Protein AF-A0AAE1KRI6-F1 (afdb_monomer_lite)

Sequence (121 aa):
MTTRDVNLKIRLTDNIQLLESKLSTSHEREKNYAELRAVEAIKSNPKFFYKYVREKAKIRSTIGPLKVNEELVGDTGRVCEILQAQYDSVVSKPLPDDVLRGLDGGTGASVHHELMDVIFN

Radius of gyration: 27.68 Å; chains: 1; bounding box: 65×66×45 Å

pLDDT: mean 81.13, std 17.6, range [37.12, 97.94]

Structure (mmCIF, N/CA/C/O backbone):
data_AF-A0AAE1KRI6-F1
#
_entry.id   AF-A0AAE1KRI6-F1
#
loop_
_atom_site.group_PDB
_atom_site.id
_atom_site.type_symbol
_atom_site.label_atom_id
_atom_site.label_alt_id
_atom_site.label_comp_id
_atom_site.label_asym_id
_atom_site.label_entity_id
_atom_site.label_seq_id
_atom_site.pdbx_PDB_ins_code
_atom_site.Cartn_x
_atom_site.Cartn_y
_atom_site.Cartn_z
_atom_site.occupancy
_atom_site.B_iso_or_equiv
_atom_site.auth_seq_id
_atom_site.auth_comp_id
_atom_site.auth_asym_id
_atom_site.auth_atom_id
_atom_site.pdbx_PDB_model_num
ATOM 1 N N . MET A 1 1 ? 23.719 18.165 -23.599 1.00 57.16 1 MET A N 1
ATOM 2 C CA . MET A 1 1 ? 22.846 18.419 -22.430 1.00 57.16 1 MET A CA 1
ATOM 3 C C . MET A 1 1 ? 23.577 19.358 -21.492 1.00 57.16 1 MET A C 1
ATOM 5 O O . MET A 1 1 ? 24.741 19.108 -21.207 1.00 57.16 1 MET A O 1
ATOM 9 N N . THR A 1 2 ? 22.945 20.452 -21.079 1.00 78.00 2 THR A N 1
ATOM 10 C CA . THR A 1 2 ? 23.587 21.508 -20.281 1.00 78.00 2 THR A CA 1
ATOM 11 C C . THR A 1 2 ? 23.550 21.135 -18.797 1.00 78.00 2 THR A C 1
ATOM 13 O O . THR A 1 2 ? 22.580 20.533 -18.340 1.00 78.00 2 THR A O 1
ATOM 16 N N . THR A 1 3 ? 24.541 21.542 -17.999 1.00 81.56 3 THR A N 1
ATOM 17 C CA . THR A 1 3 ? 24.566 21.330 -16.532 1.00 81.56 3 THR A CA 1
ATOM 18 C C . THR A 1 3 ? 23.287 21.822 -15.838 1.00 81.56 3 THR A C 1
ATOM 20 O O . THR A 1 3 ? 22.841 21.256 -14.840 1.00 81.56 3 THR A O 1
ATOM 23 N N . ARG A 1 4 ? 22.643 22.853 -16.395 1.00 84.44 4 ARG A N 1
ATOM 24 C CA . ARG A 1 4 ? 21.348 23.373 -15.938 1.00 84.44 4 ARG A CA 1
ATOM 25 C C . ARG A 1 4 ? 20.212 22.349 -16.069 1.00 84.44 4 ARG A C 1
ATOM 27 O O . ARG A 1 4 ? 19.402 22.235 -15.152 1.00 84.44 4 ARG A O 1
ATOM 34 N N . ASP A 1 5 ? 20.179 21.601 -17.168 1.00 86.94 5 ASP A N 1
ATOM 35 C CA . ASP A 1 5 ? 19.119 20.631 -17.471 1.00 86.94 5 ASP A CA 1
ATOM 36 C C . ASP A 1 5 ? 19.206 19.419 -16.537 1.00 86.94 5 ASP A C 1
ATOM 38 O O . ASP A 1 5 ? 18.193 18.938 -16.028 1.00 86.94 5 ASP A O 1
ATOM 42 N N . VAL A 1 6 ? 20.432 18.979 -16.230 1.00 91.19 6 VAL A N 1
ATOM 43 C CA . VAL A 1 6 ? 20.692 17.880 -15.286 1.00 91.19 6 VAL A CA 1
ATOM 44 C C . VAL A 1 6 ? 20.226 18.249 -13.875 1.00 91.19 6 VAL A C 1
ATOM 46 O O . VAL A 1 6 ? 19.485 17.490 -13.254 1.00 91.19 6 VAL A O 1
ATOM 49 N N . ASN A 1 7 ? 20.571 19.445 -13.389 1.00 91.31 7 ASN A N 1
ATOM 50 C CA . ASN A 1 7 ? 20.147 19.913 -12.064 1.00 91.31 7 ASN A CA 1
ATOM 51 C C . ASN A 1 7 ? 18.626 20.095 -11.951 1.00 91.31 7 ASN A C 1
ATOM 53 O O . ASN A 1 7 ? 18.039 19.852 -10.897 1.00 91.31 7 ASN A O 1
ATOM 57 N N . LEU A 1 8 ? 17.965 20.527 -13.029 1.00 93.88 8 LEU A N 1
ATOM 58 C CA . LEU A 1 8 ? 16.508 20.629 -13.058 1.00 93.88 8 LEU A CA 1
ATOM 59 C C . LEU A 1 8 ? 15.853 19.244 -12.968 1.00 93.88 8 LEU A C 1
ATOM 61 O O . LEU A 1 8 ? 14.931 19.070 -12.172 1.00 93.88 8 LEU A O 1
ATOM 65 N N . LYS A 1 9 ? 16.368 18.259 -13.713 1.00 93.81 9 LYS A N 1
ATOM 66 C CA . LYS A 1 9 ? 15.887 16.873 -13.659 1.00 93.81 9 LYS A CA 1
ATOM 67 C C . LYS A 1 9 ? 16.049 16.257 -12.266 1.00 93.81 9 LYS A C 1
ATOM 69 O O . LYS A 1 9 ? 15.107 15.631 -11.785 1.00 93.81 9 LYS A O 1
ATOM 74 N N . ILE A 1 10 ? 17.196 16.463 -11.615 1.00 94.94 10 ILE A N 1
ATOM 75 C CA . ILE A 1 10 ? 17.446 15.981 -10.245 1.00 94.94 10 ILE A CA 1
ATOM 76 C C . ILE A 1 10 ? 16.401 16.563 -9.288 1.00 94.94 10 ILE A C 1
ATOM 78 O O . ILE A 1 10 ? 15.645 15.811 -8.687 1.00 94.94 10 ILE A O 1
ATOM 82 N N . ARG A 1 11 ? 16.238 17.894 -9.261 1.00 95.56 11 ARG A N 1
ATOM 83 C CA . ARG A 1 11 ? 15.250 18.546 -8.381 1.00 95.56 11 ARG A CA 1
ATOM 84 C C . ARG A 1 11 ? 13.820 18.071 -8.617 1.00 95.56 11 ARG A C 1
ATOM 86 O O . ARG A 1 11 ? 13.051 17.966 -7.667 1.00 95.56 11 ARG A O 1
ATOM 93 N N . LEU A 1 12 ? 13.427 17.842 -9.868 1.00 96.38 12 LEU A N 1
ATOM 94 C CA . LEU A 1 12 ? 12.092 17.326 -10.178 1.00 96.38 12 LEU A CA 1
ATOM 95 C C . LEU A 1 12 ? 11.914 15.900 -9.655 1.00 96.38 12 LEU A C 1
ATOM 97 O O . LEU A 1 12 ? 10.884 15.600 -9.060 1.00 96.38 12 LEU A O 1
ATOM 101 N N . THR A 1 13 ? 12.931 15.057 -9.828 1.00 96.31 13 THR A N 1
ATOM 102 C CA . THR A 1 13 ? 12.921 13.670 -9.347 1.00 96.31 13 THR A CA 1
ATOM 103 C C . THR A 1 13 ? 12.827 13.629 -7.821 1.00 96.31 13 THR A C 1
ATOM 105 O O . THR A 1 13 ? 11.960 12.939 -7.290 1.00 96.31 13 THR A O 1
ATOM 108 N N . ASP A 1 14 ? 13.616 14.449 -7.122 1.00 97.25 14 ASP A N 1
ATOM 109 C CA . ASP A 1 14 ? 13.582 14.548 -5.657 1.00 97.25 14 ASP A CA 1
ATOM 110 C C . ASP A 1 14 ? 12.209 15.015 -5.149 1.00 97.25 14 ASP A C 1
ATOM 112 O O . ASP A 1 14 ? 11.683 14.498 -4.163 1.00 97.25 14 ASP A O 1
ATOM 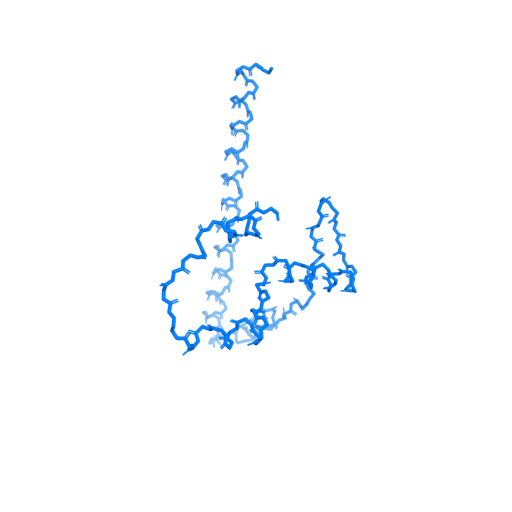116 N N . ASN A 1 15 ? 11.587 15.979 -5.839 1.00 97.56 15 ASN A N 1
ATOM 117 C CA . ASN A 1 15 ? 10.248 16.449 -5.483 1.00 97.56 15 ASN A CA 1
ATOM 118 C C . ASN A 1 15 ? 9.181 15.371 -5.688 1.00 97.56 15 ASN A C 1
ATOM 120 O O . ASN A 1 15 ? 8.286 15.252 -4.852 1.00 97.56 15 ASN A O 1
ATOM 124 N N . ILE A 1 16 ? 9.267 14.589 -6.768 1.00 97.62 16 ILE A N 1
ATOM 125 C CA . ILE A 1 16 ? 8.353 13.466 -7.011 1.00 97.62 16 ILE A CA 1
ATOM 126 C C . ILE A 1 16 ? 8.483 12.446 -5.880 1.00 97.62 16 ILE A C 1
ATOM 128 O O . ILE A 1 16 ? 7.486 12.142 -5.230 1.00 97.62 16 ILE A O 1
ATOM 132 N N . GLN A 1 17 ? 9.706 12.014 -5.565 1.00 96.56 17 GLN A N 1
ATOM 133 C CA . GLN A 1 17 ? 9.959 11.049 -4.491 1.00 96.56 17 GLN A CA 1
ATOM 134 C C . GLN A 1 17 ? 9.456 11.552 -3.130 1.00 96.56 17 GLN A C 1
ATOM 136 O O . GLN A 1 17 ? 8.830 10.814 -2.365 1.00 96.56 17 GLN A O 1
ATOM 141 N N . LEU A 1 18 ? 9.676 12.834 -2.828 1.00 97.56 18 LEU A N 1
ATOM 142 C CA . LEU A 1 18 ? 9.178 13.456 -1.604 1.00 97.56 18 LEU A CA 1
ATOM 143 C C . LEU A 1 18 ? 7.643 13.465 -1.542 1.00 97.56 18 LEU A C 1
ATOM 145 O O . LEU A 1 18 ? 7.066 13.228 -0.478 1.00 97.56 18 LEU A O 1
ATOM 149 N N . LEU A 1 19 ? 6.973 13.770 -2.653 1.00 97.88 19 LEU A N 1
ATOM 150 C CA . LEU A 1 19 ? 5.511 13.779 -2.721 1.00 97.88 19 LEU A CA 1
ATOM 151 C C . LEU A 1 19 ? 4.929 12.370 -2.601 1.00 97.88 19 LEU A C 1
ATOM 153 O O . LEU A 1 19 ? 3.966 12.186 -1.859 1.00 97.88 19 LEU A O 1
ATOM 157 N N . GLU A 1 20 ? 5.532 11.385 -3.262 1.00 97.50 20 GLU A N 1
ATOM 158 C CA . GLU A 1 20 ? 5.149 9.974 -3.157 1.00 97.50 20 GLU A CA 1
ATOM 159 C C . GLU A 1 20 ? 5.263 9.476 -1.713 1.00 97.50 20 GLU A C 1
ATOM 161 O O . GLU A 1 20 ? 4.319 8.889 -1.178 1.00 97.50 20 GLU A O 1
ATOM 166 N N . SER A 1 21 ? 6.373 9.797 -1.042 1.00 97.31 21 SER A N 1
ATOM 167 C CA . SER A 1 21 ? 6.583 9.477 0.372 1.00 97.31 21 SER A CA 1
ATOM 168 C C . SER A 1 21 ? 5.496 10.099 1.259 1.00 97.31 21 SER A C 1
ATOM 170 O O . SER A 1 21 ? 4.828 9.395 2.021 1.00 97.31 21 SER A O 1
ATOM 172 N N . LYS A 1 22 ? 5.229 11.403 1.099 1.00 97.94 22 LYS A N 1
ATOM 173 C CA . LYS A 1 22 ? 4.172 12.108 1.847 1.00 97.94 22 LYS A CA 1
ATOM 174 C C . LYS A 1 22 ? 2.788 11.508 1.608 1.00 97.94 22 LYS A C 1
ATOM 176 O O . LYS A 1 22 ? 1.997 11.408 2.550 1.00 97.94 22 LYS A O 1
ATOM 181 N N . LEU A 1 23 ? 2.488 11.125 0.369 1.00 97.50 23 LEU A N 1
ATOM 182 C CA . LEU A 1 23 ? 1.220 10.505 0.004 1.00 97.50 23 LEU A CA 1
ATOM 183 C C . LEU A 1 23 ? 1.069 9.134 0.672 1.00 97.50 23 LEU A C 1
ATOM 185 O O . LEU A 1 23 ? 0.027 8.868 1.276 1.00 97.50 23 LEU A O 1
ATOM 189 N N . SER A 1 24 ? 2.123 8.312 0.653 1.00 96.69 24 SER A N 1
ATOM 190 C CA . SER A 1 24 ? 2.145 7.016 1.342 1.00 96.69 24 SER A CA 1
ATOM 191 C C . SER A 1 24 ? 1.862 7.176 2.836 1.00 96.69 24 SER A C 1
ATOM 193 O O . SER A 1 24 ? 0.910 6.590 3.356 1.00 96.69 24 SER A O 1
ATOM 195 N N . THR A 1 25 ? 2.600 8.060 3.515 1.00 97.88 25 THR A N 1
ATOM 196 C CA . THR A 1 25 ? 2.395 8.334 4.945 1.00 97.88 25 THR A CA 1
ATOM 197 C C . THR A 1 25 ? 0.997 8.886 5.233 1.00 97.88 25 THR A C 1
ATOM 199 O O . THR A 1 25 ? 0.409 8.607 6.278 1.00 97.88 25 THR A O 1
ATOM 202 N N . SER A 1 26 ? 0.424 9.686 4.330 1.00 97.88 26 SER A N 1
ATOM 203 C CA . SER A 1 26 ? -0.950 10.171 4.482 1.00 97.88 26 SER A CA 1
ATOM 204 C C . SER A 1 26 ? -1.960 9.024 4.458 1.00 97.88 26 SER A C 1
ATOM 206 O O . SER A 1 26 ? -2.821 8.955 5.336 1.00 97.88 26 SER A O 1
ATOM 208 N N . HIS A 1 27 ? -1.826 8.097 3.509 1.00 96.56 27 HIS A N 1
ATOM 209 C CA . HIS A 1 27 ? -2.697 6.927 3.422 1.00 96.56 27 HIS A CA 1
ATOM 210 C C . HIS A 1 27 ? -2.537 5.976 4.607 1.00 96.56 27 HIS A C 1
ATOM 212 O O . HIS A 1 27 ? -3.526 5.417 5.077 1.00 96.56 27 HIS A O 1
ATOM 218 N N . GLU A 1 28 ? -1.320 5.788 5.114 1.00 96.88 28 GLU A N 1
ATOM 219 C CA . GLU A 1 28 ? -1.085 5.003 6.331 1.00 96.88 28 GLU A CA 1
ATOM 220 C C . GLU A 1 28 ? -1.777 5.628 7.542 1.00 96.88 28 GLU A C 1
ATOM 222 O O . GLU A 1 28 ? -2.502 4.942 8.262 1.00 96.88 28 GLU A O 1
ATOM 227 N N . ARG A 1 29 ? -1.640 6.946 7.728 1.00 97.62 29 ARG A N 1
ATOM 228 C CA . ARG A 1 29 ? -2.327 7.661 8.813 1.00 97.62 29 ARG A CA 1
ATOM 229 C C . ARG A 1 29 ? -3.843 7.536 8.718 1.00 97.62 29 ARG A C 1
ATOM 231 O O . ARG A 1 29 ? -4.492 7.294 9.731 1.00 97.62 29 ARG A O 1
ATOM 238 N N . GLU A 1 30 ? -4.407 7.674 7.522 1.00 96.06 30 GLU A N 1
ATOM 239 C CA . GLU A 1 30 ? -5.845 7.514 7.294 1.00 96.06 30 GLU A CA 1
ATOM 240 C C . GLU A 1 30 ? -6.322 6.092 7.630 1.00 96.06 30 GLU A C 1
ATOM 242 O O . GLU A 1 30 ? -7.321 5.925 8.334 1.00 96.06 30 GLU A O 1
ATOM 247 N N . LYS A 1 31 ? -5.584 5.066 7.182 1.00 94.00 31 LYS A N 1
ATOM 248 C CA . LYS A 1 31 ? -5.876 3.659 7.500 1.00 94.00 31 LYS A CA 1
ATOM 249 C C . LYS A 1 31 ? -5.858 3.415 9.008 1.00 94.00 31 LYS A C 1
ATOM 251 O O . LYS A 1 31 ? -6.831 2.870 9.530 1.00 94.00 31 LYS A O 1
ATOM 256 N N . ASN A 1 32 ? -4.808 3.874 9.690 1.00 96.56 32 ASN A N 1
ATOM 257 C CA . ASN A 1 32 ? -4.649 3.715 11.135 1.00 96.56 32 ASN A CA 1
ATOM 258 C C . ASN A 1 32 ? -5.761 4.438 11.901 1.00 96.56 32 ASN A C 1
ATOM 260 O O . ASN A 1 32 ? -6.337 3.885 12.833 1.00 96.56 32 ASN A O 1
ATOM 264 N N . TYR A 1 33 ? -6.113 5.656 11.487 1.00 96.62 33 TYR A N 1
ATOM 265 C CA . TYR A 1 33 ? -7.203 6.411 12.101 1.00 96.62 33 TYR A CA 1
ATOM 266 C C . TYR A 1 33 ? -8.555 5.700 11.961 1.00 96.62 33 TYR A C 1
ATOM 268 O O . TYR A 1 33 ? -9.319 5.607 12.925 1.00 96.62 33 TYR A O 1
ATOM 276 N N . ALA A 1 34 ? -8.853 5.183 10.766 1.00 93.56 34 ALA A N 1
ATOM 277 C CA . ALA A 1 34 ? -10.084 4.442 10.516 1.00 93.56 34 ALA A CA 1
ATOM 278 C C . ALA A 1 34 ? -10.151 3.146 11.339 1.00 93.56 34 ALA A C 1
ATOM 280 O O . ALA A 1 34 ? -11.212 2.814 11.869 1.00 93.56 34 ALA A O 1
ATOM 281 N N . GLU A 1 35 ? -9.025 2.441 11.467 1.00 94.81 35 GLU A N 1
ATOM 282 C CA . GLU A 1 35 ? -8.911 1.234 12.287 1.00 94.81 35 GLU A CA 1
ATOM 283 C C . GLU A 1 35 ? -9.126 1.531 13.774 1.00 94.81 35 GLU A C 1
ATOM 285 O O . GLU A 1 35 ? -9.985 0.910 14.400 1.00 94.81 35 GLU A O 1
ATOM 290 N N . LEU A 1 36 ? -8.432 2.536 14.319 1.00 95.94 36 LEU A N 1
ATOM 291 C CA . LEU A 1 36 ? -8.575 2.953 15.717 1.00 95.94 36 LEU A CA 1
ATOM 292 C C . LEU A 1 36 ? -10.021 3.328 16.043 1.00 95.94 36 LEU A C 1
ATOM 294 O O . LEU A 1 36 ? -10.586 2.806 17.003 1.00 95.94 36 LEU A O 1
ATOM 298 N N . ARG A 1 37 ? -10.669 4.134 15.191 1.00 94.88 37 ARG A N 1
ATOM 299 C CA . ARG A 1 37 ? -12.096 4.450 15.352 1.00 94.88 37 ARG A CA 1
ATOM 300 C C . ARG A 1 37 ? -12.975 3.203 15.365 1.00 94.88 37 ARG A C 1
ATOM 302 O O . ARG A 1 37 ? -13.951 3.157 16.110 1.00 94.88 37 ARG A O 1
ATOM 309 N N . ALA A 1 38 ? -12.693 2.222 14.509 1.00 94.44 38 ALA A N 1
ATOM 310 C CA . ALA A 1 38 ? -13.477 0.993 14.453 1.00 94.44 38 ALA A CA 1
ATOM 311 C C . ALA A 1 38 ? -13.322 0.173 15.740 1.00 94.44 38 ALA A C 1
ATOM 313 O O . ALA A 1 38 ? -14.320 -0.329 16.261 1.00 94.44 38 ALA A O 1
ATOM 314 N N . VAL A 1 39 ? -12.101 0.086 16.272 1.00 94.69 39 VAL A N 1
ATOM 315 C CA . VAL A 1 39 ? -11.799 -0.601 17.536 1.00 94.69 39 VAL A CA 1
ATOM 316 C C . VAL A 1 39 ? -12.457 0.107 18.720 1.00 94.69 39 VAL A C 1
ATOM 318 O O . VAL A 1 39 ? -13.116 -0.542 19.528 1.00 94.69 39 VAL A O 1
ATOM 321 N N . GLU A 1 40 ? -12.357 1.433 18.805 1.00 94.56 40 GLU A N 1
ATOM 322 C CA . GLU A 1 40 ? -13.004 2.224 19.860 1.00 94.56 40 GLU A CA 1
ATOM 323 C C . GLU A 1 40 ? -14.532 2.073 19.831 1.00 94.56 40 GLU A C 1
ATOM 325 O O . GLU A 1 40 ? -15.181 1.921 20.870 1.00 94.56 40 GLU A O 1
ATOM 330 N N . ALA A 1 41 ? -15.116 2.047 18.630 1.00 93.25 41 ALA A N 1
ATOM 331 C CA . ALA A 1 41 ? -16.551 1.894 18.436 1.00 93.25 41 ALA A CA 1
ATOM 332 C C . ALA A 1 41 ? -17.063 0.464 18.673 1.00 93.25 41 ALA A C 1
ATOM 334 O O . ALA A 1 41 ? -18.277 0.273 18.693 1.00 93.25 41 ALA A O 1
ATOM 335 N N . ILE A 1 42 ? -16.208 -0.549 18.874 1.00 93.19 42 ILE A N 1
ATOM 336 C CA . ILE A 1 42 ? -16.657 -1.952 18.942 1.00 93.19 42 ILE A CA 1
ATOM 337 C C . ILE A 1 42 ? -17.658 -2.199 20.077 1.00 93.19 42 ILE A C 1
ATOM 339 O O . ILE A 1 42 ? -18.592 -2.981 19.916 1.00 93.19 42 ILE A O 1
ATOM 343 N N . LYS A 1 43 ? -17.486 -1.510 21.213 1.00 91.56 43 LYS A N 1
ATOM 344 C CA . LYS A 1 43 ? -18.335 -1.676 22.401 1.00 91.56 43 LYS A CA 1
ATOM 345 C C . LYS A 1 43 ? -19.643 -0.888 22.303 1.00 91.56 43 LYS A C 1
ATOM 347 O O . LYS A 1 43 ? -20.661 -1.351 22.800 1.00 91.56 43 LYS A O 1
ATOM 352 N N . SER A 1 44 ? -19.621 0.293 21.681 1.00 94.50 44 SER A N 1
ATOM 353 C CA . SER A 1 44 ? -20.763 1.222 21.625 1.00 94.50 44 SER A CA 1
ATOM 354 C C . SER A 1 44 ? -21.575 1.115 20.329 1.00 94.50 44 SER A C 1
ATOM 356 O O . SER A 1 44 ? -22.792 1.274 20.342 1.00 94.50 44 SER A O 1
ATOM 358 N N . ASN A 1 45 ? -20.922 0.814 19.207 1.00 93.69 45 ASN A N 1
ATOM 359 C CA . ASN A 1 45 ? -21.529 0.621 17.895 1.00 93.69 45 ASN A CA 1
ATOM 360 C C . ASN A 1 45 ? -20.860 -0.547 17.136 1.00 93.69 45 ASN A C 1
ATOM 362 O O . ASN A 1 45 ? -20.114 -0.333 16.172 1.00 93.69 45 ASN A O 1
ATOM 366 N N . PRO A 1 46 ? -21.180 -1.803 17.499 1.00 92.31 46 PRO A N 1
ATOM 367 C CA . PRO A 1 46 ? -20.601 -2.982 16.855 1.00 92.31 46 PRO A CA 1
ATOM 368 C C . PRO A 1 46 ? -20.845 -3.031 15.339 1.00 92.31 46 PRO A C 1
ATOM 370 O O . PRO A 1 46 ? -20.007 -3.528 14.589 1.00 92.31 46 PRO A O 1
ATOM 373 N N . LYS A 1 47 ? -21.973 -2.485 14.851 1.00 94.88 47 LYS A N 1
ATOM 374 C CA . LYS A 1 47 ? -22.302 -2.452 13.412 1.00 94.88 47 LYS A CA 1
ATOM 375 C C . LYS A 1 47 ? -21.248 -1.695 12.603 1.00 94.88 47 LYS A C 1
ATOM 377 O O . LYS A 1 47 ? -20.944 -2.103 11.484 1.00 94.88 47 LYS A O 1
ATOM 382 N N . PHE A 1 48 ? -20.693 -0.617 13.159 1.00 94.00 48 PHE A N 1
ATOM 383 C CA . PHE A 1 48 ? -19.627 0.148 12.515 1.00 94.00 48 PHE A CA 1
ATOM 384 C C . PHE A 1 48 ? -18.351 -0.687 12.367 1.00 94.00 48 PHE A C 1
ATOM 386 O O . PHE A 1 48 ? -17.798 -0.766 11.270 1.00 94.00 48 PHE A O 1
ATOM 393 N N . PHE A 1 49 ? -17.944 -1.382 13.431 1.00 95.31 49 PHE A N 1
ATOM 394 C CA . PHE A 1 49 ? -16.799 -2.292 13.395 1.00 95.31 49 PHE A CA 1
ATOM 395 C C . PHE A 1 49 ? -16.996 -3.417 12.369 1.00 95.31 49 PHE A C 1
ATOM 397 O O . PHE A 1 49 ? -16.149 -3.626 11.504 1.00 95.31 49 PHE A O 1
ATOM 404 N N . TYR A 1 50 ? -18.148 -4.096 12.381 1.00 94.19 50 TYR A N 1
ATOM 405 C CA . TYR A 1 50 ? -18.423 -5.165 11.415 1.00 94.19 50 TYR A CA 1
ATOM 406 C C . TYR A 1 50 ? -18.490 -4.666 9.967 1.00 94.19 50 TYR A C 1
ATOM 408 O O . TYR A 1 50 ? -18.092 -5.393 9.055 1.00 94.19 50 TYR A O 1
ATOM 416 N N . LYS A 1 51 ? -18.954 -3.430 9.735 1.00 94.19 51 LYS A N 1
ATOM 417 C CA . LYS A 1 51 ? -18.885 -2.791 8.414 1.00 94.19 51 LYS A CA 1
ATOM 418 C C . LYS A 1 51 ? -17.430 -2.607 7.975 1.00 94.19 51 LYS A C 1
ATOM 420 O O . LYS A 1 51 ? -17.093 -3.045 6.877 1.00 94.19 51 LYS A O 1
ATOM 425 N N . TYR A 1 52 ? -16.583 -2.039 8.838 1.00 93.94 52 TYR A N 1
ATOM 426 C CA . TYR A 1 52 ? -15.149 -1.875 8.577 1.00 93.94 52 TYR A CA 1
ATOM 427 C C . TYR A 1 52 ? -14.482 -3.221 8.248 1.00 93.94 52 TYR A C 1
ATOM 429 O O . TYR A 1 52 ? -13.857 -3.362 7.197 1.00 93.94 52 TYR A O 1
ATOM 437 N N . VAL A 1 53 ? -14.692 -4.249 9.080 1.00 93.00 53 VAL A N 1
ATOM 438 C CA . VAL A 1 53 ? -14.129 -5.594 8.860 1.00 93.00 53 VAL A CA 1
ATOM 439 C C . VAL A 1 53 ? -14.609 -6.191 7.539 1.00 93.00 53 VAL A C 1
ATOM 441 O O . VAL A 1 53 ? -13.799 -6.700 6.768 1.00 93.00 53 VAL A O 1
ATOM 444 N N . ARG A 1 54 ? -15.907 -6.101 7.224 1.00 92.81 54 ARG A N 1
ATOM 445 C CA . ARG A 1 54 ? -16.460 -6.633 5.968 1.00 92.81 54 ARG A CA 1
ATOM 446 C C . ARG A 1 54 ? -15.882 -5.932 4.738 1.00 92.81 54 ARG A C 1
ATOM 448 O O . ARG A 1 54 ? -15.694 -6.577 3.711 1.00 92.81 54 ARG A O 1
ATOM 455 N N . GLU A 1 55 ? -15.623 -4.631 4.811 1.00 90.31 55 GLU A N 1
ATOM 456 C CA . GLU A 1 55 ? -14.972 -3.894 3.725 1.00 90.31 55 GLU A CA 1
ATOM 457 C C . GLU A 1 55 ? -13.525 -4.354 3.517 1.00 90.31 55 GLU A C 1
ATOM 459 O O . GLU A 1 55 ? -13.106 -4.512 2.370 1.00 90.31 55 GLU A O 1
ATOM 464 N N . LYS A 1 56 ? -12.788 -4.632 4.600 1.00 88.75 56 LYS A N 1
ATOM 465 C CA . LYS A 1 56 ? -11.401 -5.124 4.544 1.00 88.75 56 LYS A CA 1
ATOM 466 C C . LYS A 1 56 ? -11.279 -6.608 4.188 1.00 88.75 56 LYS A C 1
ATOM 468 O O . LYS A 1 56 ? -10.297 -6.995 3.569 1.00 88.75 56 LYS A O 1
ATOM 473 N N . ALA A 1 57 ? -12.281 -7.420 4.514 1.00 86.75 57 ALA A N 1
ATOM 474 C CA . ALA A 1 57 ? -12.322 -8.846 4.185 1.00 86.75 57 ALA A CA 1
ATOM 475 C C . ALA A 1 57 ? -12.540 -9.124 2.686 1.00 86.75 57 ALA A C 1
ATOM 477 O O . ALA A 1 57 ? -12.347 -10.249 2.230 1.00 86.75 57 ALA A O 1
ATOM 478 N N . LYS A 1 58 ? -12.945 -8.118 1.897 1.00 83.69 58 LYS A N 1
ATOM 479 C CA . LYS A 1 58 ? -13.049 -8.240 0.439 1.00 83.69 58 LYS A CA 1
ATOM 480 C C . LYS A 1 58 ? -11.649 -8.275 -0.175 1.00 83.69 58 LYS A C 1
ATOM 482 O O . LYS A 1 58 ? -11.090 -7.237 -0.526 1.00 83.69 58 LYS A O 1
ATOM 487 N N . ILE A 1 59 ? -11.101 -9.474 -0.335 1.00 69.19 59 ILE A N 1
ATOM 488 C CA . ILE A 1 59 ? -9.883 -9.692 -1.116 1.00 69.19 59 ILE A CA 1
ATOM 489 C C . ILE A 1 59 ? -10.220 -9.398 -2.582 1.00 69.19 59 ILE A C 1
ATOM 491 O O . ILE A 1 59 ? -11.065 -10.065 -3.180 1.00 69.19 59 ILE A O 1
ATOM 495 N N . ARG A 1 60 ? -9.578 -8.384 -3.174 1.00 66.62 60 ARG A N 1
ATOM 496 C CA . ARG A 1 60 ? -9.587 -8.209 -4.632 1.00 66.62 60 ARG A CA 1
ATOM 497 C C . ARG A 1 60 ? -8.658 -9.278 -5.203 1.00 66.62 60 ARG A C 1
ATOM 499 O O . ARG A 1 60 ? -7.450 -9.097 -5.201 1.00 66.62 60 ARG A O 1
ATOM 506 N N . SER A 1 61 ? -9.221 -10.410 -5.617 1.00 59.62 61 SER A N 1
ATOM 507 C CA . SER A 1 61 ? -8.463 -11.547 -6.161 1.00 59.62 61 SER A CA 1
ATOM 508 C C . SER A 1 61 ? -7.926 -11.303 -7.572 1.00 59.62 61 SER A C 1
ATOM 510 O O . SER A 1 61 ? -7.232 -12.152 -8.120 1.00 59.62 61 SER A O 1
ATOM 512 N N . THR A 1 62 ? -8.271 -10.175 -8.192 1.00 69.44 62 THR A N 1
ATOM 513 C CA . THR A 1 62 ? -7.800 -9.843 -9.531 1.00 69.44 62 THR A CA 1
ATOM 514 C C . THR A 1 62 ? -6.344 -9.409 -9.440 1.00 69.44 62 THR A C 1
ATOM 516 O O . THR A 1 62 ? -6.046 -8.291 -9.016 1.00 69.44 62 THR A O 1
ATOM 519 N N . ILE A 1 63 ? -5.442 -10.309 -9.829 1.00 68.00 63 ILE A N 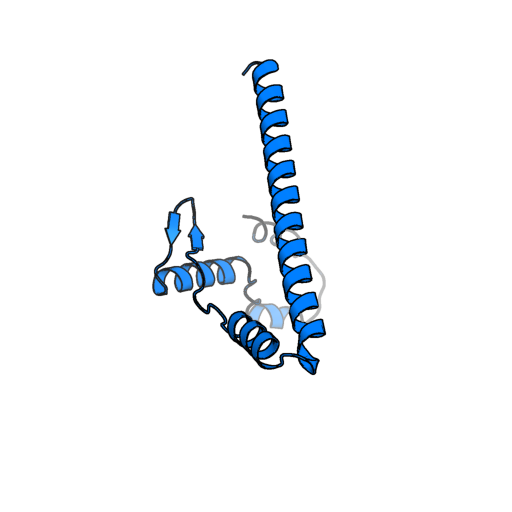1
ATOM 520 C CA . ILE A 1 63 ? -4.070 -9.950 -10.178 1.00 68.00 63 ILE A CA 1
ATOM 521 C C . ILE A 1 63 ? -4.182 -8.876 -11.266 1.00 68.00 63 ILE A C 1
ATOM 523 O O . ILE A 1 63 ? -4.862 -9.074 -12.273 1.00 68.00 63 ILE A O 1
ATOM 527 N N . GLY A 1 64 ? -3.615 -7.699 -11.005 1.00 74.50 64 GLY A N 1
ATOM 528 C CA . GLY A 1 64 ? -3.594 -6.616 -11.984 1.00 74.50 64 GLY A CA 1
ATOM 529 C C . GLY A 1 64 ? -2.781 -7.010 -13.224 1.00 74.50 64 GLY A C 1
ATOM 530 O O . GLY A 1 64 ? -1.996 -7.954 -13.161 1.00 74.50 64 GLY A O 1
ATOM 531 N N . PRO A 1 65 ? -2.945 -6.298 -14.347 1.00 82.50 65 PRO A N 1
ATOM 532 C CA . PRO A 1 65 ? -2.184 -6.581 -15.558 1.00 82.50 65 PRO A CA 1
ATOM 533 C C . PRO A 1 65 ? -0.672 -6.526 -15.294 1.00 82.50 65 PRO A C 1
ATOM 535 O O . PRO A 1 65 ? -0.188 -5.622 -14.606 1.00 82.50 65 PRO A O 1
ATOM 538 N N . LEU A 1 66 ? 0.072 -7.487 -15.844 1.00 86.12 66 LEU A N 1
ATOM 539 C CA . LEU A 1 66 ? 1.532 -7.515 -15.761 1.00 86.12 66 LEU A CA 1
ATOM 540 C C . LEU A 1 66 ? 2.131 -6.502 -16.733 1.00 86.12 66 LEU A C 1
ATOM 542 O O . LEU A 1 66 ? 1.679 -6.387 -17.867 1.00 86.12 66 LEU A O 1
ATOM 546 N N . LYS A 1 67 ? 3.177 -5.789 -16.311 1.00 87.69 67 LYS A N 1
ATOM 547 C CA . LYS A 1 67 ? 3.925 -4.899 -17.203 1.00 87.69 67 LYS A CA 1
ATOM 548 C C . LYS A 1 67 ? 5.101 -5.655 -17.821 1.00 87.69 67 LYS A C 1
ATOM 550 O O . LYS A 1 67 ? 6.020 -6.029 -17.097 1.00 87.69 67 LYS A O 1
ATOM 555 N N . VAL A 1 68 ? 5.098 -5.825 -19.140 1.00 86.50 68 VAL A N 1
ATOM 556 C CA . VAL A 1 68 ? 6.190 -6.449 -19.905 1.00 86.50 68 VAL A CA 1
ATOM 557 C C . VAL A 1 68 ? 6.612 -5.496 -21.011 1.00 86.50 68 VAL A C 1
ATOM 559 O O . VAL A 1 68 ? 5.787 -5.125 -21.831 1.00 86.50 68 VAL A O 1
ATOM 562 N N . ASN A 1 69 ? 7.885 -5.085 -21.032 1.00 83.12 69 ASN A N 1
ATOM 563 C CA . ASN A 1 69 ? 8.453 -4.225 -22.084 1.00 83.12 69 ASN A CA 1
ATOM 564 C C . ASN A 1 69 ? 7.567 -3.013 -22.444 1.00 83.12 69 ASN A C 1
ATOM 566 O O . ASN A 1 69 ? 7.357 -2.716 -23.610 1.00 83.12 69 ASN A O 1
ATOM 570 N N . GLU A 1 70 ? 7.038 -2.332 -21.420 1.00 86.56 70 GLU A N 1
ATOM 571 C CA . GLU A 1 70 ? 6.132 -1.169 -21.522 1.00 86.56 70 GLU A CA 1
ATOM 572 C C . GLU A 1 70 ? 4.664 -1.463 -21.882 1.00 86.56 70 GLU A C 1
ATOM 574 O O . GLU A 1 70 ? 3.826 -0.574 -21.731 1.00 86.56 70 GLU A O 1
ATOM 579 N N . GLU A 1 71 ? 4.315 -2.706 -22.213 1.00 88.69 71 GLU A N 1
ATOM 580 C CA . GLU A 1 71 ? 2.938 -3.157 -22.435 1.00 88.69 71 GLU A CA 1
ATOM 581 C C . GLU A 1 71 ? 2.291 -3.679 -21.139 1.00 88.69 71 GLU A C 1
ATOM 583 O O . GLU A 1 71 ? 2.939 -4.333 -20.319 1.00 88.69 71 GLU A O 1
ATOM 588 N N . LEU A 1 72 ? 0.997 -3.395 -20.947 1.00 88.31 72 LEU A N 1
ATOM 589 C CA . LEU A 1 72 ? 0.188 -3.944 -19.855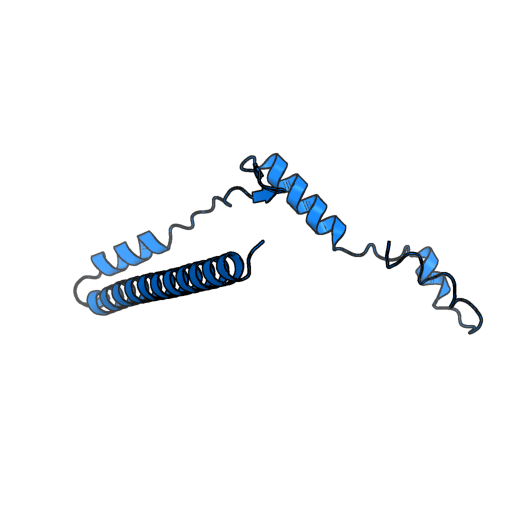 1.00 88.31 72 LEU A CA 1
ATOM 590 C C . LEU A 1 72 ? -0.602 -5.163 -20.344 1.00 88.31 72 LEU A C 1
ATOM 592 O O . LEU A 1 72 ? -1.588 -5.031 -21.065 1.00 88.31 72 LEU A O 1
ATOM 596 N N . VAL A 1 73 ? -0.202 -6.347 -19.893 1.00 86.94 73 VAL A N 1
ATOM 597 C CA . VAL A 1 73 ? -0.821 -7.629 -20.229 1.00 86.94 73 VAL A CA 1
ATOM 598 C C . VAL A 1 73 ? -1.863 -7.988 -19.172 1.00 86.94 73 VAL A C 1
ATOM 600 O O . VAL A 1 73 ? -1.523 -8.369 -18.053 1.00 86.94 73 VAL A O 1
ATOM 603 N N . GLY A 1 74 ? -3.143 -7.851 -19.523 1.00 81.69 74 GLY A N 1
ATOM 604 C CA . GLY A 1 74 ? -4.277 -8.212 -18.659 1.00 81.69 74 GLY A CA 1
ATOM 605 C C . GLY A 1 74 ? -4.912 -9.573 -18.956 1.00 81.69 74 GLY A C 1
ATOM 606 O O . GLY A 1 74 ? -5.747 -10.028 -18.177 1.00 81.69 74 GLY A O 1
ATOM 607 N N . ASP A 1 75 ? -4.541 -10.214 -20.068 1.00 85.75 75 ASP A N 1
ATOM 608 C CA . ASP A 1 75 ? -5.050 -11.539 -20.421 1.00 85.75 75 ASP A CA 1
ATOM 609 C C . ASP A 1 75 ? -4.443 -12.620 -19.519 1.00 85.75 75 ASP A C 1
ATOM 611 O O . ASP A 1 75 ? -3.226 -12.695 -19.347 1.00 85.75 75 ASP A O 1
ATOM 615 N N . THR A 1 76 ? -5.292 -13.473 -18.945 1.00 82.81 76 THR A N 1
ATOM 616 C CA . THR A 1 76 ? -4.855 -14.461 -17.946 1.00 82.81 76 THR A CA 1
ATOM 617 C C . THR A 1 76 ? -3.956 -15.535 -18.556 1.00 82.81 76 THR A C 1
ATOM 619 O O . THR A 1 76 ? -2.977 -15.922 -17.923 1.00 82.81 76 THR A O 1
ATOM 622 N N . GLY A 1 77 ? -4.241 -15.982 -19.786 1.00 87.50 77 GLY A N 1
ATOM 623 C CA . GLY A 1 77 ? -3.416 -16.981 -20.471 1.00 87.50 77 GLY A CA 1
ATOM 624 C C . GLY A 1 77 ? -2.012 -16.446 -20.726 1.00 87.50 77 GLY A C 1
ATOM 625 O O . GLY A 1 77 ? -1.020 -17.063 -20.336 1.00 87.50 77 GLY A O 1
ATOM 626 N N . ARG A 1 78 ? -1.934 -15.228 -21.265 1.00 86.56 78 ARG A N 1
ATOM 627 C CA . ARG A 1 78 ? -0.656 -14.567 -21.530 1.00 86.56 78 ARG A CA 1
ATOM 628 C C . ARG A 1 78 ? 0.143 -14.278 -20.258 1.00 86.56 78 ARG A C 1
ATOM 630 O O . ARG A 1 78 ? 1.359 -14.454 -20.248 1.00 86.56 78 ARG A O 1
ATOM 637 N N . VAL A 1 79 ? -0.526 -13.874 -19.176 1.00 86.88 79 VAL A N 1
ATOM 638 C CA . VAL A 1 79 ? 0.096 -13.696 -17.852 1.00 86.88 79 VAL A CA 1
ATOM 639 C C . VAL A 1 79 ? 0.721 -15.002 -17.354 1.00 86.88 79 VAL A C 1
ATOM 641 O O . VAL A 1 79 ? 1.857 -14.982 -16.881 1.00 86.88 79 VAL A O 1
ATOM 644 N N . CYS A 1 80 ? 0.026 -16.136 -17.492 1.00 88.88 80 CYS A N 1
ATOM 645 C CA . CYS A 1 8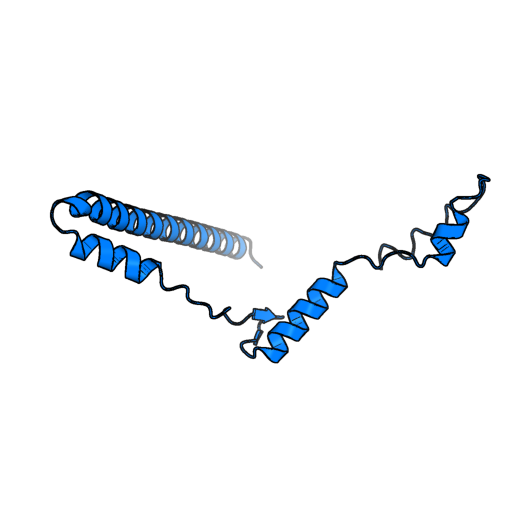0 ? 0.567 -17.442 -17.112 1.00 88.88 80 CYS A CA 1
ATOM 646 C C . CYS A 1 80 ? 1.822 -17.808 -17.916 1.00 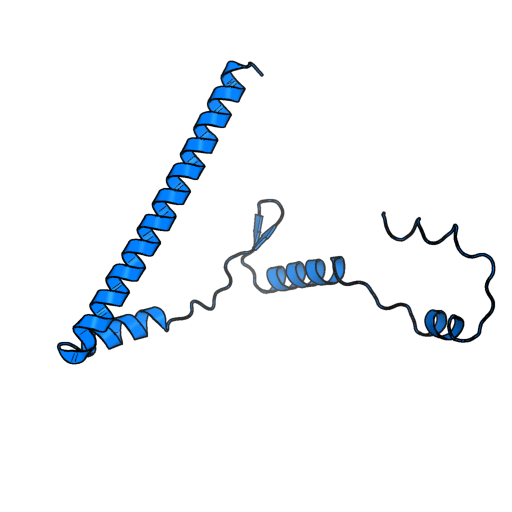88.88 80 CYS A C 1
ATOM 648 O O . CYS A 1 80 ? 2.811 -18.223 -17.317 1.00 88.88 80 CYS A O 1
ATOM 650 N N . GLU A 1 81 ? 1.811 -17.602 -19.236 1.00 92.19 81 GLU A N 1
ATOM 651 C CA . GLU A 1 81 ? 2.974 -17.860 -20.101 1.00 92.19 81 GLU A CA 1
ATOM 652 C C . GLU A 1 81 ? 4.198 -17.030 -19.686 1.00 92.19 81 GLU A C 1
ATOM 654 O O . GLU A 1 81 ? 5.309 -17.550 -19.595 1.00 92.19 81 GLU A O 1
ATOM 659 N N . ILE A 1 82 ? 3.996 -15.740 -19.394 1.00 90.56 82 ILE A N 1
ATOM 660 C CA . ILE A 1 82 ? 5.068 -14.831 -18.964 1.00 90.56 82 ILE A CA 1
ATOM 661 C C . ILE A 1 82 ? 5.666 -15.287 -17.631 1.00 90.56 82 ILE A C 1
ATOM 663 O O . ILE A 1 82 ? 6.887 -15.330 -17.485 1.00 90.56 82 ILE A O 1
ATOM 667 N N . LEU A 1 83 ? 4.818 -15.632 -16.660 1.00 89.50 83 LEU A N 1
ATOM 668 C CA . LEU A 1 83 ? 5.270 -16.089 -15.345 1.00 89.50 83 LEU A CA 1
ATOM 669 C C . LEU A 1 83 ? 6.015 -17.421 -15.433 1.00 89.50 83 LEU A C 1
ATOM 671 O O . LEU A 1 83 ? 7.025 -17.598 -14.754 1.00 89.50 83 LEU A O 1
ATOM 675 N N . GLN A 1 84 ? 5.545 -18.335 -16.282 1.00 91.50 84 GLN A N 1
ATOM 676 C CA . GLN A 1 84 ? 6.225 -19.597 -16.544 1.00 91.50 84 GLN A CA 1
ATOM 677 C C . GLN A 1 84 ? 7.614 -19.357 -17.142 1.00 91.50 84 GLN A C 1
ATOM 679 O O . GLN A 1 84 ? 8.600 -19.844 -16.598 1.00 91.50 84 GLN A O 1
ATOM 684 N N . ALA A 1 85 ? 7.708 -18.545 -18.199 1.00 89.50 85 ALA A N 1
ATOM 685 C CA . ALA A 1 85 ? 8.985 -18.218 -18.829 1.00 89.50 85 ALA A CA 1
ATOM 686 C C . ALA A 1 85 ? 9.954 -17.540 -17.849 1.00 89.50 85 ALA A C 1
ATOM 688 O O . ALA A 1 85 ? 11.143 -17.859 -17.826 1.00 89.50 85 ALA A O 1
ATOM 689 N N . GLN A 1 86 ? 9.448 -16.632 -17.007 1.00 87.94 86 GLN A N 1
ATOM 690 C CA . GLN A 1 86 ? 10.249 -16.019 -15.954 1.00 87.94 86 GLN A CA 1
ATOM 691 C C . GLN A 1 86 ? 10.782 -17.087 -14.999 1.00 87.94 86 GLN A C 1
ATOM 693 O O . GLN A 1 86 ? 11.980 -17.101 -14.735 1.00 87.94 86 GLN A O 1
ATOM 698 N N . TYR A 1 87 ? 9.925 -17.973 -14.496 1.00 88.75 87 TYR A N 1
ATOM 699 C CA . TYR A 1 87 ? 10.328 -19.023 -13.564 1.00 88.75 87 TYR A CA 1
ATOM 700 C C . TYR A 1 87 ? 11.386 -19.950 -14.172 1.00 88.75 87 TYR A C 1
ATOM 702 O O . TYR A 1 87 ? 12.440 -20.152 -13.572 1.00 88.75 87 TYR A O 1
ATOM 710 N N . ASP A 1 88 ? 11.167 -20.413 -15.400 1.00 88.50 88 ASP A N 1
ATOM 711 C CA . ASP A 1 88 ? 12.106 -21.278 -16.118 1.00 88.50 88 ASP A CA 1
ATOM 712 C C . ASP A 1 88 ? 13.462 -20.597 -16.368 1.00 88.50 88 ASP A C 1
ATOM 714 O O . ASP A 1 88 ? 14.486 -21.275 -16.432 1.00 88.50 88 ASP A O 1
ATOM 718 N N . SER A 1 89 ? 13.493 -19.264 -16.487 1.00 86.44 89 SER A N 1
ATOM 719 C CA . SER A 1 89 ? 14.737 -18.513 -16.706 1.00 86.44 89 SER A CA 1
ATOM 720 C C . SER A 1 89 ? 15.631 -18.418 -15.466 1.00 86.44 89 SER A C 1
ATOM 722 O O . SER A 1 89 ? 16.849 -18.328 -15.598 1.00 86.44 89 SER A O 1
ATOM 724 N N . VAL A 1 90 ? 15.047 -18.429 -14.263 1.00 83.44 90 VAL A N 1
ATOM 725 C CA . VAL A 1 90 ? 15.792 -18.290 -12.996 1.00 83.44 90 VAL A CA 1
ATOM 726 C C . VAL A 1 90 ? 16.011 -19.610 -12.269 1.00 83.44 90 VAL A C 1
ATOM 728 O O . VAL A 1 90 ? 16.833 -19.674 -11.354 1.00 83.44 90 VAL A O 1
ATOM 731 N N . VAL A 1 91 ? 15.286 -20.663 -12.642 1.00 81.56 91 VAL A N 1
ATOM 732 C CA . VAL A 1 91 ? 15.444 -21.984 -12.036 1.00 81.56 91 VAL A CA 1
ATOM 733 C C . VAL A 1 91 ? 16.557 -22.746 -12.746 1.00 81.56 91 VAL A C 1
ATOM 735 O O . VAL A 1 91 ? 16.500 -23.007 -13.946 1.00 81.56 91 VAL A O 1
ATOM 738 N N . SER A 1 92 ? 17.577 -23.144 -11.985 1.00 78.75 92 SER A N 1
ATOM 739 C CA . SER A 1 92 ? 18.618 -24.032 -12.488 1.00 78.75 92 SER A CA 1
ATOM 740 C C . SER A 1 92 ? 18.032 -25.411 -12.788 1.00 78.75 92 SER A C 1
ATOM 742 O O . SER A 1 92 ? 17.305 -26.001 -11.986 1.00 78.75 92 SER A O 1
ATOM 744 N N . LYS A 1 93 ? 18.361 -25.951 -13.963 1.00 75.56 93 LYS A N 1
ATOM 745 C CA . LYS A 1 93 ? 18.030 -27.338 -14.288 1.00 75.56 93 LYS A CA 1
ATOM 746 C C . LYS A 1 93 ? 18.965 -28.244 -13.486 1.00 75.56 93 LYS A C 1
ATOM 748 O O . LYS A 1 93 ? 20.178 -28.024 -13.539 1.00 75.56 93 LYS A O 1
ATOM 753 N N . PRO A 1 94 ? 18.444 -29.230 -12.735 1.00 76.56 94 PRO A N 1
ATOM 754 C CA . PRO A 1 94 ? 19.302 -30.177 -12.043 1.00 76.56 94 PRO A CA 1
ATOM 755 C C . PRO A 1 94 ? 20.179 -30.904 -13.066 1.00 76.56 94 PRO A C 1
ATOM 757 O O . PRO A 1 94 ? 19.737 -31.208 -14.177 1.00 76.56 94 PRO A O 1
ATOM 760 N N . LEU A 1 95 ? 21.435 -31.149 -12.690 1.00 74.75 95 LEU A N 1
ATOM 761 C CA . LEU A 1 95 ? 22.351 -31.945 -13.498 1.00 74.75 95 LEU A CA 1
ATOM 762 C C . LEU A 1 95 ? 21.726 -33.328 -13.735 1.00 74.75 95 LEU A C 1
ATOM 764 O O . LEU A 1 95 ? 21.198 -33.911 -12.786 1.00 74.75 95 LEU A O 1
ATOM 768 N N . PRO A 1 96 ? 21.761 -33.851 -14.971 1.00 77.62 96 PRO A N 1
ATOM 769 C CA . PRO A 1 96 ? 21.245 -35.182 -15.250 1.00 77.62 96 PRO A CA 1
ATOM 770 C C . PRO A 1 96 ? 21.996 -36.233 -14.420 1.00 77.62 96 PRO A C 1
ATOM 772 O O . PRO A 1 96 ? 23.209 -36.127 -14.226 1.00 77.62 96 PRO A O 1
ATOM 775 N N . ASP A 1 97 ? 21.275 -37.258 -13.960 1.00 66.94 97 ASP A N 1
ATOM 776 C CA . ASP A 1 97 ? 21.773 -38.306 -13.049 1.00 66.94 97 ASP A CA 1
ATOM 777 C C . ASP A 1 97 ? 23.056 -39.000 -13.540 1.00 66.94 97 ASP A C 1
ATOM 779 O O . ASP A 1 97 ? 23.853 -39.499 -12.745 1.00 66.94 97 ASP A O 1
ATOM 783 N N . ASP A 1 98 ? 23.287 -39.009 -14.851 1.00 67.56 98 ASP A N 1
ATOM 784 C CA . ASP A 1 98 ? 24.471 -39.606 -15.470 1.00 67.56 98 ASP A CA 1
ATOM 785 C C . ASP A 1 98 ? 25.754 -38.801 -15.203 1.00 67.56 98 ASP A C 1
ATOM 787 O O . ASP A 1 98 ? 26.841 -39.375 -15.175 1.00 67.56 98 ASP A O 1
ATOM 791 N N . VAL A 1 99 ? 25.632 -37.496 -14.930 1.00 62.38 99 VAL A N 1
ATOM 792 C CA . VAL A 1 99 ? 26.741 -36.630 -14.492 1.00 62.38 99 VAL A CA 1
ATOM 793 C C . VAL A 1 99 ? 26.972 -36.762 -12.983 1.00 62.38 99 VAL A C 1
ATOM 795 O O . VAL A 1 99 ? 28.116 -36.739 -12.534 1.00 62.38 99 VAL A O 1
ATOM 798 N N . LEU A 1 100 ? 25.908 -36.969 -12.199 1.00 61.22 100 LEU A N 1
ATOM 799 C CA . LEU A 1 100 ? 25.996 -37.196 -10.750 1.00 61.22 100 LEU A CA 1
ATOM 800 C C . LEU A 1 100 ? 26.642 -38.551 -10.417 1.00 61.22 100 LEU A C 1
ATOM 802 O O . LEU A 1 100 ? 27.498 -38.612 -9.540 1.00 61.22 100 LEU A O 1
ATOM 806 N N . ARG A 1 101 ? 26.344 -39.611 -11.185 1.00 59.94 101 ARG A N 1
ATOM 807 C CA . ARG A 1 101 ? 26.970 -40.942 -11.031 1.00 59.94 101 ARG A CA 1
ATOM 808 C C . ARG A 1 101 ? 28.493 -40.958 -11.217 1.00 59.94 101 ARG A C 1
ATOM 810 O O . ARG A 1 101 ? 29.141 -41.902 -10.771 1.00 59.94 101 ARG A O 1
ATOM 817 N N . GLY A 1 102 ? 29.062 -39.945 -11.873 1.00 56.38 102 GLY A N 1
ATOM 818 C CA . GLY A 1 102 ? 30.508 -39.802 -12.061 1.00 56.38 102 GLY A CA 1
ATOM 819 C C . GLY A 1 102 ? 31.247 -39.165 -10.879 1.00 56.38 102 GLY A C 1
ATOM 820 O O . GLY A 1 102 ? 32.474 -39.198 -10.861 1.00 56.38 102 GLY A O 1
ATOM 821 N N . LEU A 1 103 ? 30.537 -38.590 -9.900 1.00 56.09 103 LEU A N 1
ATOM 822 C CA . LEU A 1 103 ? 31.139 -37.844 -8.784 1.00 56.09 103 LEU A CA 1
ATOM 823 C C . LEU A 1 103 ? 31.319 -38.683 -7.507 1.00 56.09 103 LEU A C 1
ATOM 825 O O . LEU A 1 103 ? 32.066 -38.284 -6.614 1.00 56.09 103 LEU A O 1
ATOM 829 N N . ASP A 1 104 ? 30.718 -39.873 -7.454 1.00 53.88 104 ASP A N 1
ATOM 830 C CA . ASP A 1 104 ? 30.772 -40.770 -6.291 1.00 53.88 104 ASP A CA 1
ATOM 831 C C . ASP A 1 104 ? 31.972 -41.743 -6.349 1.00 53.88 104 ASP A C 1
ATOM 833 O O . ASP A 1 104 ? 32.278 -42.439 -5.378 1.00 53.88 104 ASP A O 1
ATOM 837 N N . GLY A 1 105 ? 32.676 -41.802 -7.487 1.00 49.38 105 GLY A N 1
ATOM 838 C CA . GLY A 1 105 ? 33.834 -42.667 -7.725 1.00 49.38 105 GLY A CA 1
ATOM 839 C C . GLY A 1 105 ? 35.111 -41.849 -7.890 1.00 49.38 105 GLY A C 1
ATOM 840 O O . GLY A 1 105 ? 35.390 -41.332 -8.964 1.00 49.38 105 GLY A O 1
ATOM 841 N N . GLY A 1 106 ? 35.883 -41.709 -6.813 1.00 43.00 106 GLY A N 1
ATOM 842 C CA . GLY A 1 106 ? 37.020 -40.795 -6.752 1.00 43.00 106 GLY A CA 1
ATOM 843 C C . GLY A 1 106 ? 38.097 -40.995 -7.822 1.00 43.00 106 GLY A C 1
ATOM 844 O O . GLY A 1 106 ? 38.550 -42.104 -8.074 1.00 43.00 106 GLY A O 1
ATOM 845 N N . THR A 1 107 ? 38.599 -39.890 -8.369 1.00 38.50 107 THR A N 1
ATOM 846 C CA . THR A 1 107 ? 40.037 -39.589 -8.491 1.00 38.50 107 THR A CA 1
ATOM 847 C C . THR A 1 107 ? 40.189 -38.140 -8.944 1.00 38.50 107 THR A C 1
ATOM 849 O O . THR A 1 107 ? 39.639 -37.727 -9.959 1.00 38.50 107 THR A O 1
ATOM 852 N N . GLY A 1 108 ? 40.911 -37.336 -8.162 1.00 50.00 108 GLY A N 1
ATOM 853 C CA . GLY A 1 108 ? 41.245 -35.972 -8.546 1.00 50.00 108 GLY A CA 1
ATOM 854 C C . GLY A 1 108 ? 42.247 -35.970 -9.694 1.00 50.00 108 GLY A C 1
ATOM 855 O O . GLY A 1 108 ? 43.351 -36.471 -9.522 1.00 50.00 108 GLY A O 1
ATOM 856 N N . ALA A 1 109 ? 41.867 -35.395 -10.833 1.00 46.47 109 ALA A N 1
ATOM 857 C CA . ALA A 1 109 ? 42.739 -34.660 -11.749 1.00 46.47 109 ALA A CA 1
ATOM 858 C C . ALA A 1 109 ? 41.917 -34.124 -12.935 1.00 46.47 109 ALA A C 1
ATOM 860 O O . ALA A 1 109 ? 41.207 -34.871 -13.596 1.00 46.47 109 ALA A O 1
ATOM 861 N N . SER A 1 110 ? 42.099 -32.835 -13.232 1.00 48.31 110 SER A N 1
ATOM 862 C CA . SER A 1 110 ? 41.857 -32.215 -14.545 1.00 48.31 110 SER A CA 1
ATOM 863 C C . SER A 1 110 ? 40.419 -32.086 -15.064 1.00 48.31 110 SER A C 1
ATOM 865 O O . SER A 1 110 ? 40.120 -32.595 -16.134 1.00 48.31 110 SER A O 1
ATOM 867 N N . VAL A 1 111 ? 39.569 -31.272 -14.423 1.00 49.16 111 VAL A N 1
ATOM 868 C CA . VAL A 1 111 ? 38.452 -30.607 -15.138 1.00 49.16 111 VAL A CA 1
ATOM 869 C C . VAL A 1 111 ? 38.194 -29.209 -14.553 1.00 49.16 111 VAL A C 1
ATOM 871 O O . VAL A 1 111 ? 37.168 -28.959 -13.935 1.00 49.16 111 VAL A O 1
ATOM 874 N N . HIS A 1 112 ? 39.155 -28.284 -14.666 1.00 48.50 112 HIS A N 1
ATOM 875 C CA . HIS A 1 112 ? 38.976 -26.906 -14.167 1.00 48.50 112 HIS A CA 1
ATOM 876 C C . HIS A 1 112 ? 39.050 -25.822 -15.257 1.00 48.50 112 HIS A C 1
ATOM 878 O O . HIS A 1 112 ? 39.119 -24.641 -14.928 1.00 48.50 112 HIS A O 1
ATOM 884 N N . HIS A 1 113 ? 39.011 -26.177 -16.547 1.00 43.12 113 HIS A N 1
ATOM 885 C CA . HIS A 1 113 ? 39.006 -25.160 -17.611 1.00 43.12 113 HIS A CA 1
ATOM 886 C C . HIS A 1 113 ? 37.703 -25.093 -18.428 1.00 43.12 113 HIS A C 1
ATOM 888 O O . HIS A 1 113 ? 37.386 -24.033 -18.948 1.00 43.12 113 HIS A O 1
ATOM 894 N N . GLU A 1 114 ? 36.884 -26.143 -18.502 1.00 47.66 114 GLU A N 1
ATOM 895 C CA . GLU A 1 114 ? 35.735 -26.133 -19.434 1.00 47.66 114 GLU A CA 1
ATOM 896 C C . GLU A 1 114 ? 34.387 -25.727 -18.813 1.00 47.66 114 GLU A C 1
ATOM 898 O O . GLU A 1 114 ? 33.400 -25.576 -19.523 1.00 47.66 114 GLU A O 1
ATOM 903 N N . LEU A 1 115 ? 34.319 -25.496 -17.497 1.00 47.97 115 LEU A N 1
ATOM 904 C CA . LEU A 1 115 ? 33.049 -25.219 -16.804 1.00 47.97 115 LEU A CA 1
ATOM 905 C C . LEU A 1 115 ? 32.720 -23.730 -16.609 1.00 47.97 115 LEU A C 1
ATOM 907 O O . LEU A 1 115 ? 31.634 -23.415 -16.129 1.00 47.97 115 LEU A O 1
ATOM 911 N N . MET A 1 116 ? 33.614 -22.811 -16.984 1.00 46.12 116 MET A N 1
ATOM 912 C CA . MET A 1 116 ? 33.349 -21.369 -16.847 1.00 46.12 116 MET A CA 1
ATOM 913 C C . MET A 1 116 ? 32.582 -20.771 -18.036 1.00 46.12 116 MET A C 1
ATOM 915 O O . MET A 1 116 ? 31.910 -19.758 -17.860 1.00 46.12 116 MET A O 1
ATOM 919 N N . 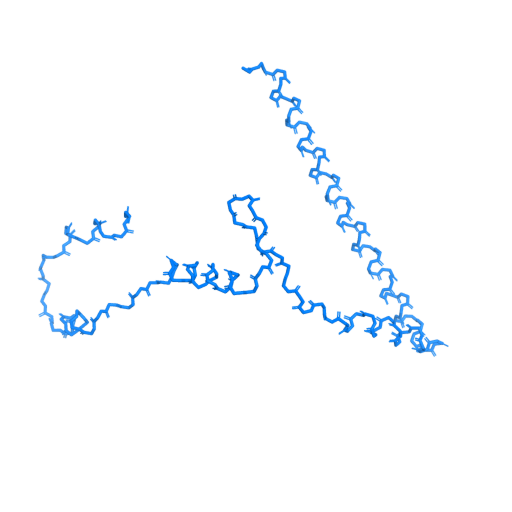ASP A 1 117 ? 32.592 -21.421 -19.204 1.00 49.25 117 ASP A N 1
ATOM 920 C CA . ASP A 1 117 ? 31.987 -20.866 -20.428 1.00 49.25 117 ASP A CA 1
ATOM 921 C C . ASP A 1 117 ? 30.477 -21.141 -20.556 1.00 49.25 117 ASP A C 1
ATOM 923 O O . ASP A 1 117 ? 29.805 -20.543 -21.391 1.00 49.25 117 ASP A O 1
ATOM 927 N N . VAL A 1 118 ? 29.913 -22.015 -19.715 1.00 53.53 118 VAL A N 1
ATOM 928 C CA . VAL A 1 118 ? 28.484 -22.391 -19.768 1.00 53.53 118 VAL A CA 1
ATOM 929 C C . VAL A 1 118 ? 27.635 -21.617 -18.751 1.00 53.53 118 VAL A C 1
ATOM 931 O O . VAL A 1 118 ? 26.415 -21.577 -18.866 1.00 53.53 118 VAL A O 1
ATOM 934 N N . ILE A 1 119 ? 28.256 -20.980 -17.753 1.00 47.12 119 ILE A N 1
ATOM 935 C CA . ILE A 1 119 ? 27.530 -20.354 -16.633 1.00 47.12 119 ILE A CA 1
ATOM 936 C C . ILE A 1 119 ? 27.258 -18.851 -16.868 1.00 47.12 119 ILE A C 1
ATOM 938 O O . ILE A 1 119 ? 26.378 -18.292 -16.218 1.00 47.12 119 ILE A O 1
ATOM 942 N N . PHE A 1 120 ? 27.945 -18.191 -17.812 1.00 44.22 120 PHE A N 1
ATOM 943 C CA . PHE A 1 120 ? 27.862 -16.731 -18.007 1.00 44.22 120 PHE A CA 1
ATOM 944 C C . PHE A 1 120 ? 27.630 -16.255 -19.454 1.00 44.22 120 PHE A C 1
ATOM 946 O O . PHE A 1 120 ? 28.141 -15.198 -19.825 1.00 44.22 120 PHE A O 1
ATOM 953 N N . ASN A 1 121 ? 26.841 -16.968 -20.264 1.00 37.12 121 ASN A N 1
ATOM 954 C CA . ASN A 1 121 ? 26.377 -16.425 -21.549 1.00 37.12 121 ASN A CA 1
ATOM 955 C C . ASN A 1 121 ? 24.876 -16.625 -21.762 1.00 37.12 121 ASN A C 1
ATOM 957 O O . ASN A 1 121 ? 24.402 -17.756 -21.520 1.00 37.12 121 ASN A O 1
#

Organism: Petrolisthes cinctipes (NCBI:txid88211)

Secondary structure (DSSP, 8-state):
--HHHHHHHHHHHHHHHHHHHHHHHHHHHHHHHHHHHHHHTTTT-HHHHHHHHHHHT-----PPPEEETTEEE--HHHHHHHHHHHHHHHSPPPPPHHHHTTTSS------SSSSSTTT--

Foldseek 3Di:
DDPVVVVVVVVVVVVVVVVVVVVVVVVVVVVVVLQVVLVVCCVPPVVSVVVVVVVVPPPPPQDFFDQDPNDGHRDPVVVVVVVVVVVVVPDDDPDPVVVVVVVVDDDDDDDDPPPPVPPPD